Protein AF-A0A6J6S261-F1 (afdb_monomer_lite)

Secondary structure (DSSP, 8-state):
-HHHHHHHHHT--TT-HHHHHHHHHHHHTTTTTS-HHHHHHHHHHHHHHHHHHHHHHHHHHGGG--HHHHHHHTTHHHHHHHTTSSPPTTPPP--

Foldseek 3Di:
DVLVVVCVVVVDDLADVVSVVVQLVVQVVCCVPPPSVVVLQCVQVVLLVVLQVQLVVLVVCVVVDDPVVCVVCVCRSVVSVVCSVPGHRSDDPPD

Organism: NCBI:txid449393

Sequence (95 aa):
MPLDSLRAQLDTGPDDSRLARVADAALEVWSDLVPLTRLRAALPAALRLGRLARAESWLRCYPSMTDAELADYRGAAPRWLLGLIDDPPSGPARG

Structure (mmCIF, N/CA/C/O backbone):
data_AF-A0A6J6S261-F1
#
_entry.id   AF-A0A6J6S261-F1
#
loop_
_atom_site.group_PDB
_atom_site.id
_atom_site.type_symbol
_atom_site.label_atom_id
_atom_site.label_alt_id
_atom_site.label_comp_id
_atom_site.label_asym_id
_atom_site.label_entity_id
_atom_site.label_seq_id
_atom_site.pdbx_PDB_ins_code
_atom_site.Cartn_x
_atom_site.Cartn_y
_atom_site.Cartn_z
_atom_site.occupancy
_atom_site.B_iso_or_equiv
_atom_site.auth_seq_id
_atom_site.auth_comp_id
_atom_site.auth_asym_id
_atom_site.auth_atom_id
_atom_site.pdbx_PDB_model_num
ATOM 1 N N . MET A 1 1 ? 0.705 -2.587 -3.096 1.00 78.50 1 MET A N 1
ATOM 2 C CA . MET A 1 1 ? 0.029 -3.074 -1.887 1.00 78.50 1 MET A CA 1
ATOM 3 C C . MET A 1 1 ? -1.328 -3.638 -2.281 1.00 78.50 1 MET A C 1
ATOM 5 O O . MET A 1 1 ? -1.848 -3.198 -3.307 1.00 78.50 1 MET A O 1
ATOM 9 N N . PRO A 1 2 ? -1.883 -4.607 -1.532 1.00 79.31 2 PRO A N 1
ATOM 10 C CA . PRO A 1 2 ? -3.183 -5.205 -1.840 1.00 79.31 2 PRO A CA 1
ATOM 11 C C . PRO A 1 2 ? -4.294 -4.162 -2.023 1.00 79.31 2 PRO A C 1
ATOM 13 O O . PRO A 1 2 ? -4.983 -4.199 -3.035 1.00 79.31 2 PRO A O 1
ATOM 16 N N . LEU A 1 3 ? -4.375 -3.156 -1.142 1.00 86.94 3 LEU A N 1
ATOM 17 C CA . LEU A 1 3 ? -5.364 -2.073 -1.257 1.00 86.94 3 LEU A CA 1
ATOM 18 C C . LEU A 1 3 ? -5.169 -1.181 -2.496 1.00 86.94 3 LEU A C 1
ATOM 20 O O . LEU A 1 3 ? -6.149 -0.851 -3.152 1.00 86.94 3 LEU A O 1
ATOM 24 N N . ASP A 1 4 ? -3.930 -0.841 -2.877 1.00 85.81 4 ASP A N 1
ATOM 25 C CA . ASP A 1 4 ? -3.677 -0.087 -4.122 1.00 85.81 4 ASP A CA 1
ATOM 26 C C . ASP A 1 4 ? -4.097 -0.887 -5.368 1.00 85.81 4 ASP A C 1
ATOM 28 O O . ASP A 1 4 ? -4.590 -0.319 -6.338 1.00 85.81 4 ASP A O 1
ATOM 32 N N . SER A 1 5 ? -3.898 -2.210 -5.339 1.00 85.56 5 SER A N 1
ATOM 33 C CA . SER A 1 5 ? -4.238 -3.098 -6.461 1.00 85.56 5 SER A CA 1
ATOM 34 C C . SER A 1 5 ? -5.749 -3.275 -6.567 1.00 85.56 5 SER A C 1
ATOM 36 O O . SER A 1 5 ? -6.299 -3.191 -7.658 1.00 85.56 5 SER A O 1
ATOM 38 N N . LEU A 1 6 ? -6.421 -3.441 -5.425 1.00 89.62 6 LEU A N 1
ATOM 39 C CA . LEU A 1 6 ? -7.874 -3.509 -5.349 1.00 89.62 6 LEU A CA 1
ATOM 40 C C . LEU A 1 6 ? -8.523 -2.200 -5.813 1.00 89.62 6 LEU A C 1
ATOM 42 O O . LEU A 1 6 ? -9.462 -2.242 -6.597 1.00 89.62 6 LEU A O 1
ATOM 46 N N . ARG A 1 7 ? -7.994 -1.040 -5.400 1.00 89.75 7 ARG A N 1
ATOM 47 C CA . ARG A 1 7 ? -8.454 0.274 -5.881 1.00 89.75 7 ARG A CA 1
ATOM 48 C C . ARG A 1 7 ? -8.392 0.372 -7.406 1.00 89.75 7 ARG A C 1
ATOM 50 O O . ARG A 1 7 ? -9.354 0.811 -8.023 1.00 89.75 7 ARG A O 1
ATOM 57 N N . ALA A 1 8 ? -7.278 -0.056 -8.003 1.00 87.69 8 ALA A N 1
ATOM 58 C CA . ALA A 1 8 ? -7.112 -0.056 -9.455 1.00 87.69 8 ALA A CA 1
ATOM 59 C C . ALA A 1 8 ? -8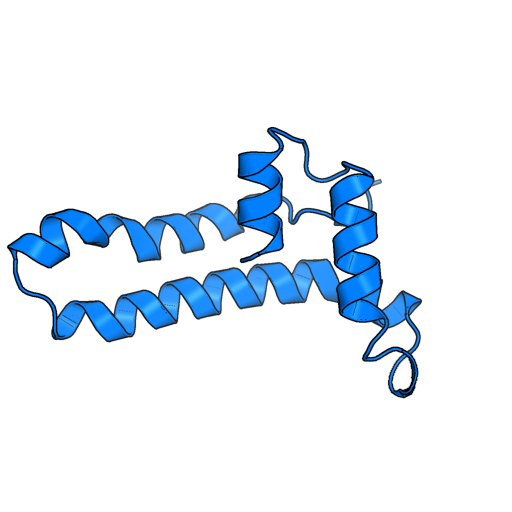.063 -1.044 -10.157 1.00 87.69 8 ALA A C 1
ATOM 61 O O . ALA A 1 8 ? -8.622 -0.718 -11.194 1.00 87.69 8 ALA A O 1
ATOM 62 N N . GLN A 1 9 ? -8.276 -2.235 -9.586 1.00 91.00 9 GLN A N 1
ATOM 63 C CA . GLN A 1 9 ? -9.191 -3.246 -10.134 1.00 91.00 9 GLN A CA 1
ATOM 64 C C . GLN A 1 9 ? -10.664 -2.839 -10.054 1.00 91.00 9 GLN A C 1
ATOM 66 O O . GLN A 1 9 ? -11.446 -3.208 -10.925 1.00 91.00 9 GLN A O 1
ATOM 71 N N . LEU A 1 10 ? -11.051 -2.120 -8.999 1.00 90.75 10 LEU A N 1
ATOM 72 C CA . LEU A 1 10 ? -12.420 -1.645 -8.810 1.00 90.75 10 LEU A CA 1
ATOM 73 C C . LEU A 1 10 ? -12.700 -0.320 -9.535 1.00 90.75 10 LEU A C 1
ATOM 75 O O . LEU A 1 10 ? -13.860 0.086 -9.562 1.00 90.75 10 LEU A O 1
ATOM 79 N N . ASP A 1 11 ? -11.662 0.334 -10.070 1.00 91.44 11 ASP A N 1
ATOM 80 C CA . ASP A 1 11 ? -11.698 1.682 -10.648 1.00 91.44 11 ASP A CA 1
ATOM 81 C C . ASP A 1 11 ? -12.362 2.708 -9.711 1.00 91.44 11 ASP A C 1
ATOM 83 O O . ASP A 1 11 ? -13.389 3.314 -10.014 1.00 91.44 11 ASP A O 1
ATOM 87 N N . THR A 1 12 ? -11.814 2.845 -8.496 1.00 88.62 12 THR A N 1
ATOM 88 C CA . THR A 1 12 ? -12.426 3.664 -7.436 1.00 88.62 12 THR A CA 1
ATOM 89 C C . THR A 1 12 ? -11.517 4.753 -6.892 1.00 88.62 12 THR A C 1
ATOM 91 O O . THR A 1 12 ? -10.286 4.663 -6.903 1.00 88.62 12 THR A O 1
ATOM 94 N N . GLY A 1 13 ? -12.153 5.765 -6.297 1.00 86.44 13 GLY A N 1
ATOM 95 C CA . GLY A 1 13 ? -11.481 6.737 -5.442 1.00 86.44 13 GLY A CA 1
ATOM 96 C C . GLY A 1 13 ? -10.964 6.129 -4.125 1.00 86.44 13 GLY A C 1
ATOM 97 O O . GLY A 1 13 ? -11.314 4.997 -3.772 1.00 86.44 13 GLY A O 1
ATOM 98 N N . PRO A 1 14 ? -10.124 6.878 -3.385 1.00 81.00 14 PRO A N 1
ATOM 99 C CA . PRO A 1 14 ? -9.542 6.443 -2.111 1.00 81.00 14 PRO A CA 1
ATOM 100 C C . PRO A 1 14 ? -10.567 6.281 -0.974 1.00 81.00 14 PRO A C 1
ATOM 102 O O . PRO A 1 14 ? -10.292 5.535 -0.034 1.00 81.00 14 PRO A O 1
ATOM 105 N N . ASP A 1 15 ? -11.735 6.919 -1.091 1.00 83.38 15 ASP A N 1
ATOM 106 C CA . ASP A 1 15 ? -12.800 6.932 -0.076 1.00 83.38 15 ASP A CA 1
ATOM 107 C C . ASP A 1 15 ? -13.905 5.887 -0.329 1.00 83.38 15 ASP A C 1
ATOM 109 O O . ASP A 1 15 ? -14.961 5.910 0.305 1.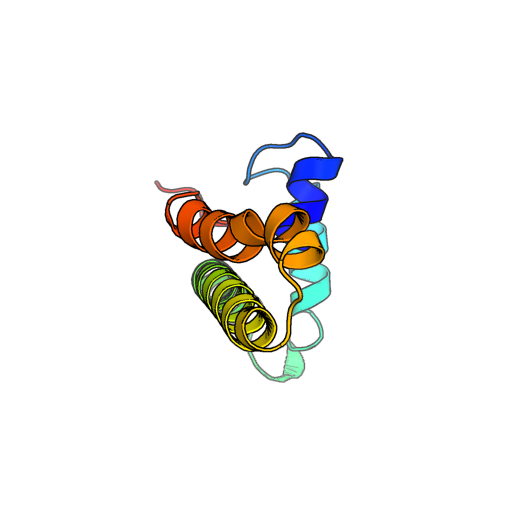00 83.38 15 ASP A O 1
ATOM 113 N N . ASP A 1 16 ? -13.702 4.956 -1.269 1.00 88.50 16 ASP A N 1
ATOM 114 C CA . ASP A 1 16 ? -14.699 3.922 -1.559 1.00 88.50 16 ASP A CA 1
ATOM 115 C C . ASP A 1 16 ? -14.912 2.999 -0.346 1.00 88.50 16 ASP A C 1
ATOM 117 O O . ASP A 1 16 ? -13.985 2.368 0.171 1.00 88.50 16 ASP A O 1
ATOM 121 N N . SER A 1 17 ? -16.171 2.874 0.086 1.00 89.44 17 SER A N 1
ATOM 122 C CA . SER A 1 17 ? -16.566 2.054 1.240 1.00 89.44 17 SER A CA 1
ATOM 123 C C . SER A 1 17 ? -16.126 0.585 1.152 1.00 89.44 17 SER A C 1
ATOM 125 O O . SER A 1 17 ? -15.911 -0.058 2.180 1.00 89.44 17 SER A O 1
ATOM 127 N N . ARG A 1 18 ? -15.952 0.029 -0.056 1.00 90.62 18 ARG A N 1
ATOM 128 C CA . ARG A 1 18 ? -15.432 -1.332 -0.255 1.00 90.62 18 ARG A CA 1
ATOM 129 C C . ARG A 1 18 ? -13.979 -1.439 0.193 1.00 90.62 18 ARG A C 1
ATOM 131 O O . ARG A 1 18 ? -13.624 -2.437 0.814 1.00 90.62 18 ARG A O 1
ATOM 138 N N . LEU A 1 19 ? -13.166 -0.416 -0.073 1.00 90.38 19 LEU A N 1
ATOM 139 C CA . LEU A 1 19 ? -11.775 -0.361 0.379 1.00 90.38 19 LEU A CA 1
ATOM 140 C C . LEU A 1 19 ? -11.707 -0.237 1.902 1.00 90.38 19 LEU A C 1
ATOM 142 O O . LEU A 1 19 ? -10.921 -0.945 2.527 1.00 90.38 19 LEU A O 1
ATOM 146 N N . ALA A 1 20 ? -12.580 0.583 2.497 1.00 88.62 20 ALA A N 1
ATOM 147 C CA . ALA A 1 20 ? -12.680 0.720 3.950 1.00 88.62 20 ALA A CA 1
ATOM 148 C C . ALA A 1 20 ? -13.027 -0.614 4.636 1.00 88.62 20 ALA A C 1
ATOM 150 O O . ALA A 1 20 ? -12.376 -0.988 5.606 1.00 88.62 20 ALA A O 1
ATOM 151 N N . ARG A 1 21 ? -13.977 -1.389 4.090 1.00 90.69 21 ARG A N 1
ATOM 152 C CA . ARG A 1 21 ? -14.319 -2.719 4.631 1.00 90.69 21 ARG A CA 1
ATOM 153 C C . ARG A 1 21 ? -13.156 -3.708 4.570 1.00 90.69 21 ARG A C 1
ATOM 155 O O . ARG A 1 21 ? -12.954 -4.467 5.512 1.00 90.69 21 ARG A O 1
ATOM 162 N N . VAL A 1 22 ? -12.395 -3.710 3.475 1.00 92.94 22 VAL A N 1
ATOM 163 C CA . VAL A 1 22 ? -11.218 -4.584 3.339 1.00 92.94 22 VAL A CA 1
ATOM 164 C C . VAL A 1 22 ? -10.111 -4.167 4.306 1.00 92.94 22 VAL A C 1
ATOM 166 O O . VAL A 1 22 ? -9.488 -5.027 4.923 1.00 92.94 22 VAL A O 1
ATOM 169 N N . ALA A 1 23 ? -9.883 -2.861 4.463 1.00 91.81 23 ALA A N 1
ATOM 170 C CA . ALA A 1 23 ? -8.941 -2.335 5.442 1.00 91.81 23 ALA A CA 1
ATOM 171 C C . ALA A 1 23 ? -9.335 -2.732 6.872 1.00 91.81 23 ALA A C 1
ATOM 173 O O . ALA A 1 23 ? -8.499 -3.242 7.611 1.00 91.81 23 ALA A O 1
ATOM 174 N N . ASP A 1 24 ? -10.606 -2.571 7.236 1.00 92.44 24 ASP A N 1
ATOM 175 C CA . ASP A 1 24 ? -11.115 -2.935 8.558 1.00 92.44 24 ASP A CA 1
ATOM 176 C C . ASP A 1 24 ? -10.941 -4.424 8.859 1.00 92.44 24 ASP A C 1
ATOM 178 O O . ASP A 1 24 ? -10.394 -4.764 9.905 1.00 92.44 24 ASP A O 1
ATOM 182 N N . ALA A 1 25 ? -11.309 -5.301 7.921 1.00 93.75 25 ALA A N 1
ATOM 183 C CA . ALA A 1 25 ? -11.119 -6.743 8.076 1.00 93.75 25 ALA A CA 1
ATOM 184 C C . ALA A 1 25 ? -9.634 -7.123 8.236 1.00 93.75 25 ALA A C 1
ATOM 186 O O . ALA A 1 25 ? -9.294 -8.026 8.997 1.00 93.75 25 ALA A O 1
ATOM 187 N N . ALA A 1 26 ? -8.726 -6.421 7.547 1.00 91.81 26 ALA A N 1
ATOM 188 C CA . ALA A 1 26 ? -7.288 -6.645 7.687 1.00 91.81 26 ALA A CA 1
ATOM 189 C C . ALA A 1 26 ? -6.733 -6.158 9.040 1.00 91.81 26 ALA A C 1
ATOM 191 O O . ALA A 1 26 ? -5.769 -6.732 9.545 1.00 91.81 26 ALA A O 1
ATOM 192 N N . LEU A 1 27 ? -7.318 -5.106 9.622 1.00 94.69 27 LEU A N 1
ATOM 193 C CA . LEU A 1 27 ? -6.915 -4.562 10.921 1.00 94.69 27 LEU A CA 1
ATOM 194 C C . LEU A 1 27 ? -7.532 -5.316 12.106 1.00 94.69 27 LEU A C 1
ATOM 196 O O . LEU A 1 27 ? -6.928 -5.356 13.175 1.00 94.69 27 LEU A O 1
ATOM 200 N N . GLU A 1 28 ? -8.711 -5.916 11.935 1.00 95.31 28 GLU A N 1
ATOM 201 C CA . GLU A 1 28 ? -9.454 -6.610 12.994 1.00 95.31 28 GLU A CA 1
ATOM 202 C C . GLU A 1 28 ? -8.619 -7.687 13.699 1.00 95.31 28 GLU A C 1
ATOM 204 O O . GLU A 1 28 ? -8.691 -7.814 14.921 1.00 95.31 28 GLU A O 1
ATOM 209 N N . VAL A 1 29 ? -7.742 -8.383 12.968 1.00 96.56 29 VAL A N 1
ATOM 210 C CA . VAL A 1 29 ? -6.884 -9.447 13.523 1.00 96.56 29 VAL A CA 1
ATOM 211 C C . VAL A 1 29 ? -5.812 -8.951 14.505 1.00 96.56 29 VAL A C 1
ATOM 213 O O . VAL A 1 29 ? -5.120 -9.768 15.097 1.00 96.56 29 VAL A O 1
ATOM 216 N N . TRP A 1 30 ? -5.664 -7.632 14.670 1.00 95.75 30 TRP A N 1
ATOM 217 C CA . TRP A 1 30 ? -4.741 -6.988 15.618 1.00 95.75 30 TRP A CA 1
ATOM 218 C C . TRP A 1 30 ? -5.491 -6.232 16.726 1.00 95.75 30 TRP A C 1
ATOM 220 O O . TRP A 1 30 ? -4.875 -5.528 17.534 1.00 95.75 30 TRP A O 1
ATOM 230 N N . SER A 1 31 ? -6.828 -6.294 16.725 1.00 94.69 31 SER A N 1
ATOM 231 C CA . SER A 1 31 ? -7.678 -5.468 17.589 1.00 94.69 31 SER A CA 1
ATOM 232 C C . SER A 1 31 ? -7.655 -5.878 19.066 1.00 94.69 31 SER A C 1
ATOM 234 O O . SER A 1 31 ? -8.036 -5.086 19.928 1.00 94.69 31 SER A O 1
ATOM 236 N N . ASP A 1 32 ? -7.164 -7.080 19.359 1.00 97.12 32 ASP A N 1
ATOM 237 C CA . ASP A 1 32 ? -6.876 -7.593 20.698 1.00 97.12 32 ASP A CA 1
ATOM 238 C C . ASP A 1 32 ? -5.616 -6.959 21.318 1.00 97.12 32 ASP A C 1
ATOM 240 O O . ASP A 1 32 ? -5.525 -6.832 22.539 1.00 97.12 32 ASP A O 1
ATOM 244 N N . LEU A 1 33 ? -4.667 -6.516 20.487 1.00 97.44 33 LEU A N 1
ATOM 245 C 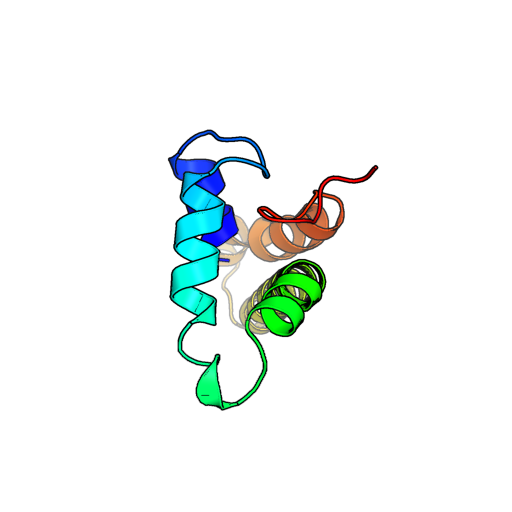CA . LEU A 1 33 ? -3.417 -5.879 20.916 1.00 97.44 33 LEU A CA 1
ATOM 246 C C . LEU A 1 33 ? -3.521 -4.352 20.994 1.00 97.44 33 LEU A C 1
ATOM 248 O O . LEU A 1 33 ? -2.944 -3.723 21.884 1.00 97.44 33 LEU A O 1
ATOM 252 N N . VAL A 1 34 ? -4.214 -3.734 20.036 1.00 96.12 34 VAL A N 1
ATOM 253 C CA . VAL A 1 34 ? -4.327 -2.276 19.909 1.00 96.12 34 VAL A CA 1
ATOM 254 C C . VAL A 1 34 ? -5.756 -1.915 19.496 1.00 96.12 34 VAL A C 1
ATOM 256 O O . VAL A 1 34 ? -6.281 -2.522 18.566 1.00 96.12 34 VAL A O 1
ATOM 259 N N . PRO A 1 35 ? -6.390 -0.885 20.095 1.00 95.50 35 PRO A N 1
ATOM 260 C CA . PRO A 1 35 ? -7.736 -0.481 19.699 1.00 95.50 35 PRO A CA 1
ATOM 261 C C . PRO A 1 35 ? -7.850 -0.214 18.194 1.00 95.50 35 PRO A C 1
ATOM 263 O O . PRO A 1 35 ? -7.029 0.506 17.619 1.00 95.50 35 PRO A O 1
ATOM 266 N N . LEU A 1 36 ? -8.922 -0.709 17.568 1.00 92.25 36 LEU A N 1
ATOM 267 C CA . LEU A 1 36 ? -9.144 -0.585 16.121 1.00 92.25 36 LEU A CA 1
ATOM 268 C C . LEU A 1 36 ? -9.097 0.872 15.624 1.00 92.25 36 LEU A C 1
ATOM 270 O O . LEU A 1 36 ? -8.639 1.150 14.519 1.00 92.25 36 LEU A O 1
ATOM 274 N N . THR A 1 37 ? -9.500 1.834 16.457 1.00 92.12 37 THR A N 1
ATOM 275 C CA . THR A 1 37 ? -9.400 3.273 16.156 1.00 92.12 37 THR A CA 1
ATOM 276 C C . THR A 1 37 ? -7.956 3.752 15.989 1.00 92.12 37 THR A C 1
ATOM 278 O O . THR A 1 37 ? -7.674 4.555 15.102 1.00 92.12 37 THR A O 1
ATOM 281 N N . ARG A 1 38 ? -7.022 3.239 16.798 1.00 95.19 38 ARG A N 1
ATOM 282 C CA . ARG A 1 38 ? -5.586 3.543 16.696 1.00 95.19 38 ARG A CA 1
ATOM 283 C C . ARG A 1 38 ? -4.972 2.881 15.467 1.00 95.19 38 AR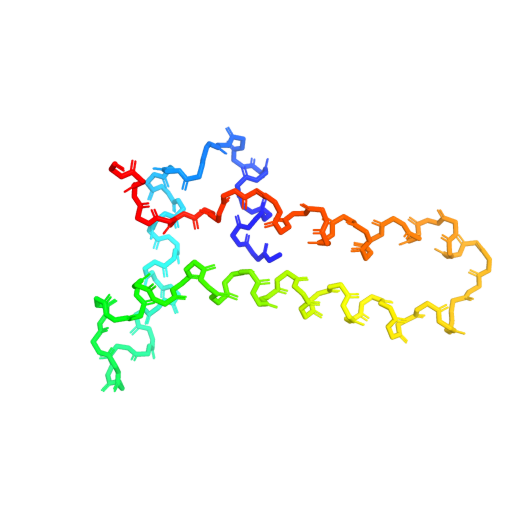G A C 1
ATOM 285 O O . ARG A 1 38 ? -4.187 3.521 14.774 1.00 95.19 38 ARG A O 1
ATOM 292 N N . LEU A 1 39 ? -5.373 1.645 15.170 1.00 94.38 39 LEU A N 1
ATOM 293 C CA . LEU A 1 39 ? -4.952 0.929 13.965 1.00 94.38 39 LEU A CA 1
ATOM 294 C C . LEU A 1 39 ? -5.383 1.670 12.688 1.00 94.38 39 LEU A C 1
ATOM 296 O O . LEU A 1 39 ? -4.552 1.933 11.820 1.00 94.38 39 LEU A O 1
ATOM 300 N N . ARG A 1 40 ? -6.648 2.107 12.615 1.00 92.25 40 ARG A N 1
ATOM 3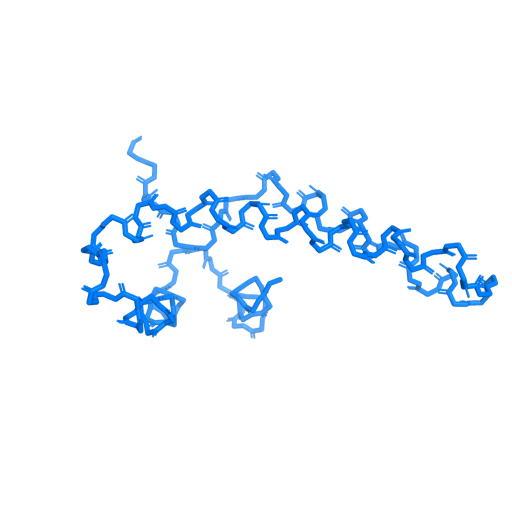01 C CA . ARG A 1 40 ? -7.167 2.930 11.508 1.00 92.25 40 ARG A CA 1
ATOM 302 C C . ARG A 1 40 ? -6.404 4.245 11.356 1.00 92.25 40 ARG A C 1
ATOM 304 O O . ARG A 1 40 ? -6.039 4.613 10.247 1.00 92.25 40 ARG A O 1
ATOM 311 N N . ALA A 1 41 ? -6.110 4.930 12.462 1.00 91.69 41 ALA A N 1
ATOM 312 C CA . ALA A 1 41 ? -5.346 6.178 12.430 1.00 91.69 41 ALA A CA 1
ATOM 313 C C . ALA A 1 41 ? -3.904 5.990 11.916 1.00 91.69 41 ALA A C 1
ATOM 315 O O . ALA A 1 41 ? -3.351 6.892 11.291 1.00 91.69 41 ALA A O 1
ATOM 316 N N . ALA A 1 42 ? -3.294 4.825 12.156 1.00 93.38 42 ALA A N 1
ATOM 317 C CA . ALA A 1 42 ? -1.945 4.502 11.690 1.00 93.38 42 ALA A CA 1
ATOM 318 C C . ALA A 1 42 ? -1.896 4.027 10.225 1.00 93.38 42 ALA A C 1
ATOM 320 O O . ALA A 1 42 ? -0.848 4.123 9.578 1.00 93.38 42 ALA A O 1
ATOM 321 N N . LEU A 1 43 ? -3.015 3.533 9.689 1.00 91.38 43 LEU A N 1
ATOM 322 C CA . LEU A 1 43 ? -3.087 2.908 8.369 1.00 91.38 43 LEU A CA 1
ATOM 323 C C . LEU A 1 43 ? -2.539 3.784 7.220 1.00 91.38 43 LEU A C 1
ATOM 325 O O . LEU A 1 43 ? -1.763 3.260 6.418 1.00 91.38 43 LEU A O 1
ATOM 329 N N . PRO A 1 44 ? -2.816 5.101 7.134 1.00 89.38 44 PRO A N 1
ATOM 330 C CA . PRO A 1 44 ? -2.276 5.944 6.063 1.00 89.38 44 PRO A CA 1
ATOM 331 C C . PRO A 1 44 ? -0.742 5.974 6.035 1.00 89.38 44 PRO A C 1
ATOM 333 O O . PRO A 1 44 ? -0.127 5.882 4.970 1.00 89.38 44 PRO A O 1
ATOM 336 N N . ALA A 1 45 ? -0.112 6.064 7.211 1.00 91.88 45 ALA A N 1
ATOM 337 C CA . ALA A 1 45 ? 1.341 6.045 7.339 1.00 91.88 45 ALA A CA 1
ATOM 338 C C . ALA A 1 45 ? 1.908 4.655 7.013 1.00 91.88 45 ALA A C 1
ATOM 340 O O . ALA A 1 45 ? 2.894 4.550 6.282 1.00 91.88 45 ALA A O 1
ATOM 341 N N . ALA A 1 46 ? 1.247 3.592 7.481 1.00 92.44 46 ALA A N 1
ATOM 342 C CA . ALA A 1 46 ? 1.630 2.215 7.182 1.00 92.44 46 ALA A CA 1
ATOM 343 C C . ALA A 1 46 ? 1.563 1.906 5.675 1.00 92.44 46 ALA A C 1
ATOM 345 O O . ALA A 1 46 ? 2.462 1.260 5.142 1.00 92.44 46 ALA A O 1
ATOM 346 N N . LEU A 1 47 ? 0.554 2.416 4.959 1.00 91.38 47 LEU A N 1
ATOM 347 C CA . LEU A 1 47 ? 0.437 2.253 3.506 1.00 91.38 47 LEU A CA 1
ATOM 348 C C . LEU A 1 47 ? 1.564 2.965 2.752 1.00 91.38 47 LEU A C 1
ATOM 350 O O . LEU A 1 47 ? 2.143 2.383 1.833 1.00 91.38 47 LEU A O 1
ATOM 354 N N . ARG A 1 48 ? 1.933 4.186 3.162 1.00 92.31 48 ARG A N 1
ATOM 355 C CA . ARG A 1 48 ? 3.093 4.900 2.596 1.00 92.31 48 ARG A CA 1
ATOM 356 C C . ARG A 1 48 ? 4.395 4.139 2.846 1.00 92.31 48 ARG A C 1
ATOM 358 O O . ARG A 1 48 ? 5.173 3.940 1.915 1.00 92.31 48 ARG A O 1
ATOM 365 N N . LEU A 1 49 ? 4.597 3.645 4.067 1.00 94.06 49 LEU A N 1
ATOM 366 C CA . LEU A 1 49 ? 5.751 2.808 4.396 1.00 94.06 49 LEU A CA 1
ATOM 367 C C . LEU A 1 49 ? 5.767 1.515 3.564 1.00 94.06 49 LEU A C 1
ATOM 369 O O . LEU A 1 49 ? 6.808 1.128 3.038 1.00 94.06 49 LEU A O 1
ATOM 373 N N . GLY A 1 50 ? 4.609 0.886 3.365 1.00 92.94 50 GLY A N 1
ATOM 374 C CA . GLY A 1 50 ? 4.459 -0.288 2.509 1.00 92.94 50 GLY A CA 1
ATOM 375 C C . GLY A 1 50 ? 4.837 -0.020 1.048 1.00 92.94 50 GLY A C 1
ATOM 376 O O . GLY A 1 50 ? 5.484 -0.858 0.421 1.00 92.94 50 GLY A O 1
ATOM 377 N N . ARG A 1 51 ? 4.503 1.157 0.498 1.00 93.56 51 ARG A N 1
ATOM 378 C CA . ARG A 1 51 ? 4.948 1.577 -0.846 1.00 93.56 51 ARG A CA 1
ATOM 379 C C . ARG A 1 51 ? 6.476 1.688 -0.914 1.00 93.56 51 ARG A C 1
ATOM 381 O O . ARG A 1 51 ? 7.071 1.137 -1.841 1.00 93.56 51 ARG A O 1
ATOM 388 N N . LEU A 1 52 ? 7.114 2.291 0.093 1.00 95.25 52 LEU A N 1
ATOM 389 C CA . LEU A 1 52 ? 8.578 2.369 0.183 1.00 95.25 52 LEU A CA 1
ATOM 390 C C . LEU A 1 52 ? 9.224 0.977 0.258 1.00 95.25 52 LEU A C 1
ATOM 392 O O . LEU A 1 52 ? 10.128 0.678 -0.519 1.00 95.25 52 LEU A O 1
ATOM 396 N N . ALA A 1 53 ? 8.705 0.094 1.115 1.00 95.38 53 ALA A N 1
ATOM 397 C CA . ALA A 1 53 ? 9.194 -1.279 1.240 1.00 95.38 53 ALA A CA 1
ATOM 398 C C . ALA A 1 53 ? 9.071 -2.064 -0.081 1.00 95.38 53 ALA A C 1
ATOM 400 O O . ALA A 1 53 ? 9.942 -2.866 -0.424 1.00 95.38 53 ALA A O 1
ATOM 401 N N . ARG A 1 54 ? 8.013 -1.824 -0.872 1.00 95.06 54 ARG A N 1
ATOM 402 C CA . ARG A 1 54 ? 7.872 -2.429 -2.208 1.00 95.06 54 ARG A CA 1
ATOM 403 C C . ARG A 1 54 ? 8.872 -1.865 -3.209 1.00 95.06 54 ARG A C 1
ATOM 405 O O . ARG A 1 54 ? 9.409 -2.654 -3.981 1.00 95.06 54 ARG A O 1
ATOM 412 N N . ALA A 1 55 ? 9.133 -0.559 -3.197 1.00 96.19 55 ALA A N 1
ATOM 413 C CA . ALA A 1 55 ? 10.173 0.033 -4.034 1.00 96.19 55 ALA A CA 1
ATOM 414 C C . ALA A 1 55 ? 11.550 -0.566 -3.708 1.00 96.19 55 ALA A C 1
ATOM 416 O O . ALA A 1 55 ? 12.231 -1.057 -4.604 1.00 96.19 55 ALA A O 1
ATOM 417 N N . GLU A 1 56 ? 11.913 -0.620 -2.426 1.00 97.56 56 GLU A N 1
ATOM 418 C CA . GLU A 1 56 ? 13.180 -1.194 -1.964 1.00 97.56 56 GLU A CA 1
ATOM 419 C C . GLU A 1 56 ? 13.306 -2.685 -2.322 1.00 97.56 56 GLU A C 1
ATOM 421 O O . GLU A 1 56 ? 14.350 -3.137 -2.790 1.00 97.56 56 GLU A O 1
ATOM 426 N N . SER A 1 57 ? 12.219 -3.449 -2.178 1.00 96.56 57 SER A N 1
ATOM 427 C CA . SER A 1 57 ? 12.176 -4.850 -2.599 1.00 96.56 57 SER A CA 1
ATOM 428 C C . SER A 1 57 ? 12.487 -5.028 -4.086 1.00 96.56 57 SER A C 1
ATOM 430 O O . SER A 1 57 ? 13.162 -5.992 -4.421 1.00 96.56 57 SER A O 1
ATOM 432 N N . TRP A 1 58 ? 12.011 -4.138 -4.963 1.00 97.31 58 TRP A N 1
ATOM 433 C CA . TRP A 1 58 ? 12.338 -4.182 -6.394 1.00 97.31 58 TRP A CA 1
ATOM 434 C C . TRP A 1 58 ? 13.787 -3.781 -6.660 1.00 97.31 58 TRP A C 1
ATOM 436 O O . TRP A 1 58 ? 14.471 -4.458 -7.423 1.00 97.31 58 TRP A O 1
ATOM 446 N N . LEU A 1 59 ? 14.279 -2.739 -5.984 1.00 97.06 59 LEU A N 1
ATOM 447 C CA . LEU A 1 59 ? 15.671 -2.298 -6.103 1.00 97.06 59 LEU A CA 1
ATOM 448 C C . LEU A 1 59 ? 16.665 -3.405 -5.723 1.00 97.06 59 LEU A C 1
ATOM 450 O O . LEU A 1 59 ? 17.702 -3.522 -6.367 1.00 97.06 59 LEU A O 1
ATOM 454 N N . ARG A 1 60 ? 16.339 -4.255 -4.738 1.00 97.75 60 ARG A N 1
ATOM 455 C CA . ARG A 1 60 ? 17.159 -5.429 -4.385 1.00 97.75 60 ARG A CA 1
ATOM 456 C C . ARG A 1 60 ? 17.198 -6.510 -5.470 1.00 97.75 60 ARG A C 1
ATOM 458 O O . ARG A 1 60 ? 18.156 -7.272 -5.503 1.00 97.75 60 ARG A O 1
ATOM 465 N N . CYS A 1 61 ? 16.187 -6.590 -6.335 1.00 97.06 61 CYS A N 1
ATOM 466 C CA . CYS A 1 61 ? 16.124 -7.584 -7.411 1.00 97.06 61 CYS A CA 1
ATOM 467 C C . CYS A 1 61 ? 16.847 -7.134 -8.688 1.00 97.06 61 CYS A C 1
ATOM 469 O O . CYS A 1 61 ? 17.314 -7.978 -9.442 1.00 97.06 61 CYS A O 1
ATOM 471 N N . TYR A 1 62 ? 16.948 -5.827 -8.946 1.00 97.38 62 TYR A N 1
ATOM 472 C CA . TYR A 1 62 ? 17.533 -5.313 -10.192 1.00 97.38 62 TYR A CA 1
ATOM 473 C C . TYR A 1 62 ? 18.972 -5.785 -10.471 1.00 97.38 62 TYR A C 1
ATOM 475 O O . TYR A 1 62 ? 19.245 -6.119 -11.620 1.00 97.38 62 TYR A O 1
ATOM 483 N N . PRO A 1 63 ? 19.888 -5.885 -9.484 1.00 97.69 63 PRO A N 1
ATOM 484 C CA . PRO A 1 63 ? 21.257 -6.332 -9.749 1.00 97.69 63 PRO A CA 1
ATOM 485 C C . PRO A 1 63 ? 21.378 -7.773 -10.260 1.00 97.69 63 PRO A C 1
ATOM 487 O O . PRO A 1 63 ? 22.408 -8.118 -10.829 1.00 97.69 63 PRO A O 1
ATOM 490 N N . SER A 1 64 ? 20.368 -8.622 -10.037 1.00 97.00 64 SER A N 1
ATOM 491 C CA . SER A 1 64 ? 20.365 -10.017 -10.493 1.00 97.00 64 SER A CA 1
ATOM 492 C C . SER A 1 64 ? 19.574 -10.239 -11.785 1.00 97.00 64 SER A C 1
ATOM 494 O O . SER A 1 64 ? 19.405 -11.387 -12.185 1.00 97.00 64 SER A O 1
ATOM 496 N N . MET A 1 65 ? 19.039 -9.181 -12.397 1.00 98.00 65 MET A N 1
ATOM 497 C CA . MET A 1 65 ? 18.253 -9.272 -13.628 1.00 98.00 65 MET A CA 1
ATOM 498 C C . MET A 1 65 ? 19.147 -9.205 -14.863 1.00 98.00 65 MET A C 1
ATOM 500 O O . MET A 1 65 ? 20.135 -8.475 -14.906 1.00 98.00 65 MET A O 1
ATOM 504 N N . THR A 1 66 ? 18.749 -9.940 -15.892 1.00 98.25 66 THR A N 1
ATOM 505 C CA . THR A 1 66 ? 19.252 -9.776 -17.258 1.00 98.25 66 THR A CA 1
ATOM 506 C C . THR A 1 66 ? 18.751 -8.468 -17.874 1.00 98.25 66 THR A C 1
ATOM 508 O O . THR A 1 66 ? 17.763 -7.891 -17.419 1.00 98.25 66 THR A O 1
ATOM 511 N N . ASP A 1 67 ? 19.371 -8.023 -18.968 1.00 97.88 67 ASP A N 1
ATOM 512 C CA . ASP A 1 67 ? 18.922 -6.827 -19.696 1.00 97.88 67 ASP A CA 1
ATOM 513 C C . ASP A 1 67 ? 17.477 -6.947 -20.205 1.00 97.88 67 ASP A C 1
ATOM 515 O O . ASP A 1 67 ? 16.732 -5.966 -20.193 1.00 97.88 67 ASP A O 1
ATOM 519 N N . ALA A 1 68 ? 17.060 -8.149 -20.620 1.00 97.88 68 ALA A N 1
ATOM 520 C CA . ALA A 1 68 ? 15.692 -8.414 -21.062 1.00 97.88 68 ALA A CA 1
ATOM 521 C C . ALA A 1 68 ? 14.689 -8.258 -19.908 1.00 97.88 68 ALA A C 1
ATOM 523 O O . ALA A 1 68 ? 13.696 -7.548 -20.040 1.00 97.88 68 ALA A O 1
ATOM 524 N N . GLU A 1 69 ? 14.980 -8.835 -18.741 1.00 97.69 69 GLU A N 1
ATOM 525 C CA . GLU A 1 69 ? 14.135 -8.667 -17.554 1.00 97.69 69 GLU A CA 1
ATOM 526 C C . GLU A 1 69 ? 14.129 -7.213 -17.070 1.00 97.69 69 GLU A C 1
ATOM 528 O O . GLU A 1 69 ? 13.086 -6.674 -16.701 1.00 97.69 69 GLU A O 1
ATOM 533 N N . LEU A 1 70 ? 15.278 -6.533 -17.102 1.00 97.19 70 LEU A N 1
ATOM 534 C CA . LEU A 1 70 ? 15.362 -5.121 -16.749 1.00 97.19 70 LEU A CA 1
ATOM 535 C C . LEU A 1 70 ? 14.517 -4.268 -17.707 1.00 97.19 70 LEU A C 1
ATOM 537 O O . LEU A 1 70 ? 13.883 -3.298 -17.278 1.00 97.19 70 LEU A O 1
ATOM 541 N N . ALA A 1 71 ? 14.459 -4.632 -18.991 1.00 97.12 71 ALA A N 1
ATOM 542 C CA . ALA A 1 71 ? 13.609 -3.955 -19.958 1.00 97.12 71 ALA A CA 1
ATOM 543 C C . ALA A 1 71 ? 12.126 -4.018 -19.551 1.00 97.12 71 ALA A C 1
ATOM 545 O O . ALA A 1 71 ? 11.448 -2.989 -19.618 1.00 97.12 71 ALA A O 1
ATOM 546 N N . ASP A 1 72 ? 11.670 -5.160 -19.041 1.00 97.31 72 ASP A N 1
ATOM 547 C CA . ASP A 1 72 ? 10.287 -5.369 -18.606 1.00 97.31 72 ASP A CA 1
ATOM 548 C C . ASP A 1 72 ? 9.988 -4.746 -17.231 1.00 97.31 72 ASP A C 1
ATOM 550 O O . ASP A 1 72 ? 8.908 -4.192 -17.006 1.00 97.31 72 ASP A O 1
ATOM 554 N N . TYR A 1 73 ? 10.947 -4.788 -16.298 1.00 96.56 73 TYR A N 1
ATOM 555 C CA . TYR A 1 73 ? 10.691 -4.490 -14.883 1.00 96.56 73 TYR A CA 1
ATOM 556 C C . TYR A 1 73 ? 11.294 -3.184 -14.356 1.00 96.56 73 TYR A C 1
ATOM 558 O O . TYR A 1 73 ? 10.940 -2.784 -13.244 1.00 96.56 73 TYR A O 1
ATOM 566 N N . ARG A 1 74 ? 12.122 -2.449 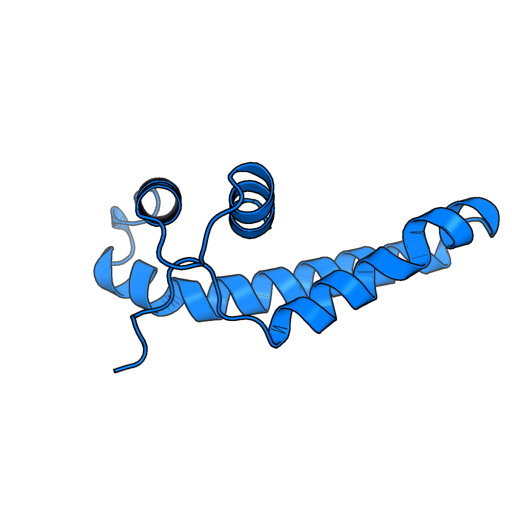-15.117 1.00 94.00 74 ARG A N 1
ATOM 567 C CA . ARG A 1 74 ? 12.772 -1.201 -14.641 1.00 94.00 74 ARG A CA 1
ATOM 568 C C . ARG A 1 74 ? 11.808 -0.161 -14.059 1.00 94.00 74 ARG A C 1
ATOM 570 O O . ARG A 1 74 ? 12.178 0.597 -13.162 1.00 94.00 74 ARG A O 1
ATOM 577 N N . GLY A 1 75 ? 10.561 -0.135 -14.536 1.00 95.94 75 GLY A N 1
ATOM 578 C CA . GLY A 1 75 ? 9.518 0.783 -14.066 1.00 95.94 75 GLY A CA 1
ATOM 579 C C . GLY A 1 75 ? 8.884 0.409 -12.720 1.00 95.94 75 GLY A C 1
ATOM 580 O O . GLY A 1 75 ? 8.135 1.208 -12.156 1.00 95.94 75 GLY A O 1
ATOM 581 N N . ALA A 1 76 ? 9.166 -0.776 -12.172 1.00 95.06 76 ALA A N 1
ATOM 582 C CA . ALA A 1 76 ? 8.460 -1.292 -11.006 1.00 95.06 76 ALA A CA 1
ATOM 583 C C . ALA A 1 76 ? 8.749 -0.503 -9.718 1.00 95.06 76 ALA A C 1
ATOM 585 O O . ALA A 1 76 ? 7.803 -0.107 -9.034 1.00 95.06 76 ALA A O 1
ATOM 586 N N . ALA A 1 77 ? 10.018 -0.238 -9.391 1.00 96.00 77 ALA A N 1
ATOM 587 C CA . ALA A 1 77 ? 10.384 0.576 -8.227 1.00 96.00 77 ALA A CA 1
ATOM 588 C C . ALA A 1 77 ? 9.915 2.043 -8.353 1.00 96.00 77 ALA A C 1
ATOM 590 O O . ALA A 1 77 ? 9.229 2.505 -7.435 1.00 96.00 77 ALA A O 1
ATOM 591 N N . PRO A 1 78 ? 10.167 2.764 -9.472 1.00 95.75 78 PRO A N 1
ATOM 592 C CA . PRO A 1 78 ? 9.660 4.125 -9.659 1.00 95.75 78 PRO A CA 1
ATOM 593 C C . PRO A 1 78 ? 8.144 4.241 -9.498 1.00 95.75 78 PRO A C 1
ATOM 595 O O . PRO A 1 78 ? 7.673 5.186 -8.874 1.00 95.75 78 PRO A O 1
ATOM 598 N N . ARG A 1 79 ? 7.369 3.261 -9.981 1.00 93.75 79 ARG A N 1
ATOM 599 C CA . ARG A 1 79 ? 5.907 3.249 -9.823 1.00 93.75 79 ARG A CA 1
ATOM 600 C C . ARG A 1 79 ? 5.468 3.274 -8.355 1.00 93.75 79 ARG A C 1
ATOM 602 O O . ARG A 1 79 ? 4.507 3.960 -8.023 1.00 93.75 79 ARG A O 1
ATOM 609 N N . TRP A 1 80 ? 6.149 2.542 -7.472 1.00 93.44 80 TRP A N 1
ATOM 610 C CA . TRP A 1 80 ? 5.832 2.562 -6.037 1.00 93.44 80 TRP A CA 1
ATOM 611 C C . TRP A 1 80 ? 6.270 3.859 -5.354 1.00 93.44 80 TRP A C 1
ATOM 613 O O . TRP A 1 80 ? 5.560 4.332 -4.470 1.00 93.44 80 TRP A O 1
ATOM 623 N N . LEU A 1 81 ? 7.396 4.443 -5.777 1.00 93.94 81 LEU A N 1
ATOM 624 C CA . LEU A 1 81 ? 7.867 5.733 -5.265 1.00 93.94 81 LEU A CA 1
ATOM 625 C C . LEU A 1 81 ? 6.948 6.882 -5.682 1.00 93.94 81 LEU A C 1
ATOM 627 O O . LEU A 1 81 ? 6.595 7.703 -4.843 1.00 93.94 81 LEU A O 1
ATOM 631 N N . LEU A 1 82 ? 6.508 6.912 -6.943 1.00 92.25 82 LEU A N 1
ATOM 632 C CA . LEU A 1 82 ? 5.540 7.897 -7.426 1.00 92.25 82 LEU A CA 1
ATOM 633 C C . LEU A 1 82 ? 4.236 7.813 -6.637 1.00 92.25 82 LEU A C 1
ATOM 635 O O . LEU A 1 82 ? 3.732 8.839 -6.206 1.00 92.25 82 LEU A O 1
ATOM 639 N N . GLY A 1 83 ? 3.763 6.606 -6.319 1.00 88.69 83 GLY A N 1
ATOM 640 C CA . GLY A 1 83 ? 2.583 6.423 -5.476 1.00 88.69 83 GLY A CA 1
ATOM 641 C C . GLY A 1 83 ? 2.693 7.026 -4.067 1.00 88.69 83 GLY A C 1
ATOM 642 O O . GLY A 1 83 ? 1.690 7.071 -3.367 1.00 88.69 83 GLY A O 1
ATOM 643 N N . LEU A 1 84 ? 3.858 7.490 -3.595 1.00 88.88 84 LEU A N 1
ATOM 644 C CA . LEU A 1 84 ? 3.964 8.210 -2.315 1.00 88.88 84 LEU A CA 1
ATOM 645 C C . LEU A 1 84 ? 3.294 9.592 -2.344 1.00 88.88 84 LEU A C 1
ATOM 647 O O . LEU A 1 84 ? 2.929 10.090 -1.278 1.00 88.88 84 LEU A O 1
ATOM 651 N N . ILE A 1 85 ? 3.128 10.191 -3.529 1.00 87.62 85 ILE A N 1
ATOM 652 C CA . ILE A 1 85 ? 2.457 11.490 -3.690 1.00 87.62 85 ILE A CA 1
ATOM 653 C C . ILE A 1 85 ? 0.928 11.358 -3.686 1.00 87.62 85 ILE A C 1
ATOM 655 O O . ILE A 1 85 ? 0.237 12.333 -3.406 1.00 87.62 85 ILE A O 1
ATOM 659 N N . ASP A 1 86 ? 0.414 10.153 -3.944 1.00 83.25 86 ASP A N 1
ATOM 660 C CA . ASP A 1 86 ? -1.017 9.865 -3.953 1.00 83.25 86 ASP A CA 1
ATOM 661 C C . ASP A 1 86 ? -1.571 9.718 -2.534 1.00 83.25 86 ASP A C 1
ATOM 663 O O . ASP A 1 86 ? -0.946 9.112 -1.646 1.00 83.25 86 ASP A O 1
ATOM 667 N N . ASP A 1 87 ? -2.811 10.169 -2.342 1.00 76.31 87 ASP A N 1
ATOM 668 C CA . ASP A 1 87 ? -3.542 9.893 -1.113 1.00 76.31 87 ASP A CA 1
ATOM 669 C C . ASP A 1 87 ? -3.695 8.375 -0.900 1.00 76.31 87 ASP A C 1
ATOM 671 O O . ASP A 1 87 ? -4.008 7.620 -1.831 1.00 76.31 87 ASP A O 1
ATOM 675 N N . PRO A 1 88 ? -3.412 7.871 0.315 1.00 73.94 88 PRO A N 1
ATOM 676 C CA . PRO A 1 88 ? -3.622 6.466 0.611 1.00 73.94 88 PRO A CA 1
ATOM 677 C C . PRO A 1 88 ? -5.127 6.150 0.580 1.00 73.94 88 PRO A C 1
ATOM 679 O O . PRO A 1 88 ? -5.916 6.924 1.125 1.00 73.94 88 PRO A O 1
ATOM 682 N N . PRO A 1 89 ? -5.543 5.013 -0.013 1.00 68.69 89 PRO A N 1
ATOM 683 C CA . PRO A 1 89 ? -6.920 4.549 0.113 1.00 68.69 89 PRO A CA 1
ATOM 684 C C . PRO A 1 89 ? -7.214 4.343 1.600 1.00 68.69 89 PRO A C 1
ATOM 686 O O . PRO A 1 89 ? -6.420 3.674 2.260 1.00 68.69 89 PRO A O 1
ATOM 689 N N . SER A 1 90 ? -8.304 4.917 2.121 1.00 64.19 90 SER A N 1
ATOM 690 C CA . SER A 1 90 ? -8.679 4.992 3.554 1.00 64.19 90 SER A CA 1
ATOM 691 C C . SER A 1 90 ? -7.922 5.990 4.458 1.00 64.19 90 SER A C 1
ATOM 693 O O . SER A 1 90 ? -7.839 5.799 5.672 1.00 64.19 90 SER A O 1
ATOM 695 N N . GLY A 1 91 ? -7.400 7.092 3.908 1.00 54.50 91 GLY A N 1
ATOM 696 C CA . GLY A 1 91 ? -7.030 8.253 4.731 1.00 54.50 91 GLY A CA 1
ATOM 697 C C . GLY A 1 91 ? -8.235 8.823 5.498 1.00 54.50 91 GLY A C 1
ATOM 698 O O . GLY A 1 91 ? -9.351 8.745 4.986 1.00 54.50 91 GLY A O 1
ATOM 699 N N . PRO A 1 92 ? -8.072 9.412 6.703 1.00 47.78 92 PRO A N 1
ATOM 700 C CA . PRO A 1 92 ? -9.118 10.293 7.208 1.00 47.78 92 PRO A CA 1
ATOM 701 C C . PRO A 1 92 ? -9.356 11.371 6.147 1.00 47.78 92 PRO A C 1
ATOM 703 O O . PRO A 1 92 ? -8.384 11.918 5.615 1.00 47.78 92 PRO A O 1
ATOM 706 N N . ALA A 1 93 ? -10.625 11.644 5.829 1.00 45.16 93 ALA A N 1
ATOM 707 C CA . ALA A 1 93 ? -10.991 12.761 4.971 1.00 45.16 93 ALA A CA 1
ATOM 708 C C . ALA A 1 93 ? -10.216 13.992 5.455 1.00 45.16 93 ALA A C 1
ATOM 710 O O . ALA A 1 93 ? -10.280 14.340 6.639 1.00 45.16 93 ALA A O 1
ATOM 711 N N . ARG A 1 94 ? -9.410 14.592 4.575 1.00 42.28 94 ARG A N 1
ATOM 712 C CA . ARG A 1 94 ? -8.758 15.862 4.890 1.00 42.28 94 ARG A CA 1
ATOM 713 C C . ARG A 1 94 ? -9.887 16.884 5.039 1.00 42.28 94 ARG A C 1
ATOM 715 O O . ARG A 1 94 ? -10.522 17.225 4.045 1.00 42.28 94 ARG A O 1
ATOM 722 N N . GLY A 1 95 ? -10.194 17.246 6.285 1.00 37.28 95 GLY A N 1
ATOM 723 C CA . GLY A 1 95 ? -11.043 18.391 6.613 1.00 37.28 95 GLY A CA 1
ATOM 724 C C . GLY A 1 95 ? -10.370 19.705 6.255 1.00 37.28 95 GLY A C 1
ATOM 725 O O . GLY A 1 95 ? -9.122 19.713 6.133 1.00 37.28 95 GLY A O 1
#

pLDDT: mean 89.31, std 12.11, range [37.28, 98.25]

Radius of gyration: 15.56 Å; chains: 1; bounding box: 38×28×42 Å